Protein AF-A0A5M9K0Z1-F1 (afdb_monomer_lite)

Radius of gyration: 19.5 Å; chains: 1; bounding box: 48×32×55 Å

Organism: Monilinia fructicola (NCBI:txid38448)

Secondary structure (DSSP, 8-state):
---HHHHHHHHHHHHHHHHHHTEEEEEEEEEEE-TTTTSSPEEEEEEEEEEESSTTS-TTEEEES-SS---SSHHHHHHHHHHHHHHHHHHHHHTT---HHHHHHHHHHS-TT-----S-TTHHHHHHHHHHHHHHHHHHH-

Sequence (142 aa):
MMDPKKYDELIEQEEYFSEKYGFVISVDHTNGPDSHYFTDREIHNVAMTVFGDTYVVRNHLVFRSDAKGAFYKQIDAITSARIQLVDYFKEIEAKGFMSYDEEYAFITCGGLEDLRLSETLSQDLAYVGWLDMRRRDFAEIQ

pLDDT: mean 70.4, std 15.09, range [40.56, 92.06]

Structure (mmCIF, N/CA/C/O backbone):
data_AF-A0A5M9K0Z1-F1
#
_entry.id   AF-A0A5M9K0Z1-F1
#
loop_
_atom_site.group_PDB
_atom_site.id
_atom_site.type_symbol
_atom_site.label_atom_id
_atom_site.label_alt_id
_atom_site.label_comp_id
_atom_site.label_asym_id
_atom_site.label_entity_id
_atom_site.label_seq_id
_atom_site.pdbx_PDB_ins_code
_atom_site.Cartn_x
_atom_site.Cartn_y
_atom_site.Cartn_z
_atom_site.occupancy
_atom_site.B_iso_or_equiv
_atom_site.auth_seq_id
_atom_site.auth_comp_id
_atom_site.auth_asym_id
_atom_site.auth_atom_id
_atom_site.pdbx_PDB_model_num
ATOM 1 N N . MET A 1 1 ? 15.441 6.821 -6.928 1.00 59.69 1 MET A N 1
ATOM 2 C CA . MET A 1 1 ? 15.261 5.574 -6.158 1.00 59.69 1 MET A CA 1
ATOM 3 C C . MET A 1 1 ? 14.968 5.980 -4.727 1.00 59.69 1 MET A C 1
ATOM 5 O O . MET A 1 1 ? 15.597 6.931 -4.268 1.00 59.69 1 MET A O 1
ATOM 9 N N . MET A 1 2 ? 13.971 5.364 -4.091 1.00 67.62 2 MET A N 1
ATOM 10 C CA . MET A 1 2 ? 13.595 5.671 -2.707 1.00 67.62 2 MET A CA 1
ATOM 11 C C . MET A 1 2 ? 14.749 5.325 -1.753 1.00 67.62 2 MET A C 1
ATOM 13 O O . MET A 1 2 ? 15.540 4.427 -2.039 1.00 67.62 2 MET A O 1
ATOM 17 N N . ASP A 1 3 ? 14.868 6.072 -0.656 1.00 79.94 3 ASP A N 1
ATOM 18 C CA . ASP A 1 3 ? 15.797 5.753 0.432 1.00 79.94 3 ASP A CA 1
ATOM 19 C C . ASP A 1 3 ? 15.377 4.414 1.071 1.00 79.94 3 ASP A C 1
ATOM 21 O O . ASP A 1 3 ? 14.196 4.288 1.404 1.00 79.94 3 ASP A O 1
ATOM 25 N N . PRO A 1 4 ? 16.288 3.435 1.250 1.00 79.69 4 PRO A N 1
ATOM 26 C CA . PRO A 1 4 ? 15.973 2.153 1.880 1.00 79.69 4 PRO A CA 1
ATOM 27 C C . PRO A 1 4 ? 15.233 2.285 3.213 1.00 79.69 4 PRO A C 1
ATOM 29 O O . PRO A 1 4 ? 14.258 1.579 3.426 1.00 79.69 4 PRO A O 1
ATOM 32 N N . LYS A 1 5 ? 15.602 3.255 4.061 1.00 83.62 5 LYS A N 1
ATOM 33 C CA . LYS A 1 5 ? 14.917 3.454 5.350 1.00 83.62 5 LYS A CA 1
ATOM 34 C C . LYS A 1 5 ? 13.453 3.840 5.180 1.00 83.62 5 LYS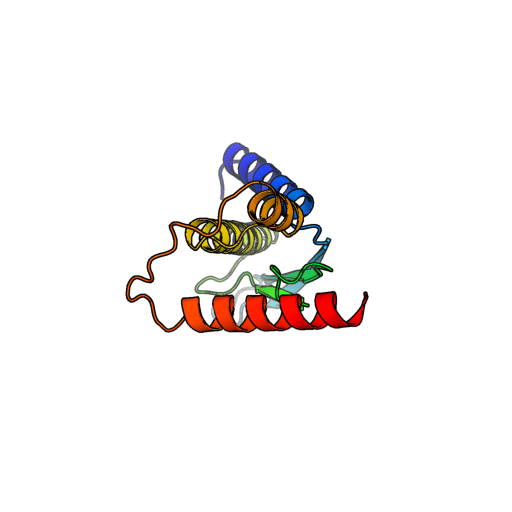 A C 1
ATOM 36 O O . LYS A 1 5 ? 12.595 3.363 5.905 1.00 83.62 5 LYS A O 1
ATOM 41 N N . LYS A 1 6 ? 13.164 4.686 4.190 1.00 83.19 6 LYS A N 1
ATOM 42 C CA . LYS A 1 6 ? 11.789 5.099 3.883 1.00 83.19 6 LYS A CA 1
ATOM 43 C C . LYS A 1 6 ? 10.974 3.966 3.271 1.00 83.19 6 LYS A C 1
ATOM 45 O O . LYS A 1 6 ? 9.752 4.000 3.331 1.00 83.19 6 LYS A O 1
ATOM 50 N N . TYR A 1 7 ? 11.645 3.014 2.628 1.00 83.00 7 TYR A N 1
ATOM 51 C CA . TYR A 1 7 ? 11.002 1.813 2.121 1.00 83.00 7 TYR A CA 1
ATOM 52 C C . TYR A 1 7 ? 10.655 0.856 3.268 1.00 83.00 7 TYR A C 1
ATOM 54 O O . TYR A 1 7 ? 9.540 0.348 3.297 1.00 83.00 7 TYR A O 1
ATOM 62 N N . ASP A 1 8 ? 11.546 0.691 4.248 1.00 85.88 8 ASP A N 1
ATOM 63 C CA . ASP A 1 8 ? 11.265 -0.090 5.460 1.00 85.88 8 ASP A CA 1
ATOM 64 C C . ASP A 1 8 ? 10.099 0.526 6.259 1.00 85.88 8 ASP A C 1
ATOM 66 O O . ASP A 1 8 ? 9.134 -0.164 6.571 1.00 85.88 8 ASP A O 1
ATOM 70 N N . GLU A 1 9 ? 10.104 1.849 6.468 1.00 89.31 9 GLU A N 1
ATOM 71 C CA . GLU A 1 9 ? 8.988 2.580 7.099 1.00 89.31 9 GLU A CA 1
ATOM 72 C C . GLU A 1 9 ? 7.654 2.406 6.348 1.00 89.31 9 GLU A C 1
ATOM 74 O O . GLU A 1 9 ? 6.580 2.464 6.950 1.00 89.31 9 GLU A O 1
ATOM 79 N N . LEU A 1 10 ? 7.702 2.239 5.022 1.00 88.50 10 LEU A N 1
ATOM 80 C CA . LEU A 1 10 ? 6.516 2.013 4.197 1.00 88.50 10 LEU A CA 1
ATOM 81 C C . LEU A 1 10 ? 5.970 0.593 4.384 1.00 88.50 10 LEU A C 1
ATOM 83 O O . LEU A 1 10 ? 4.754 0.420 4.419 1.00 88.50 10 LEU A O 1
ATOM 87 N N . ILE A 1 11 ? 6.855 -0.399 4.525 1.00 88.75 11 ILE A N 1
ATOM 88 C CA . ILE A 1 11 ? 6.474 -1.780 4.845 1.00 88.75 11 ILE A CA 1
ATOM 89 C C . ILE A 1 11 ? 5.828 -1.833 6.229 1.00 88.75 11 ILE A C 1
ATOM 91 O O . ILE A 1 11 ? 4.739 -2.382 6.353 1.00 88.75 11 ILE A O 1
ATOM 95 N N . GLU A 1 12 ? 6.433 -1.200 7.236 1.00 92.06 12 GLU A N 1
ATOM 96 C CA . GLU A 1 12 ? 5.876 -1.155 8.596 1.00 92.06 12 GLU A CA 1
ATOM 97 C C . GLU A 1 12 ? 4.473 -0.521 8.622 1.00 92.06 12 GLU A C 1
ATOM 99 O O . GLU A 1 1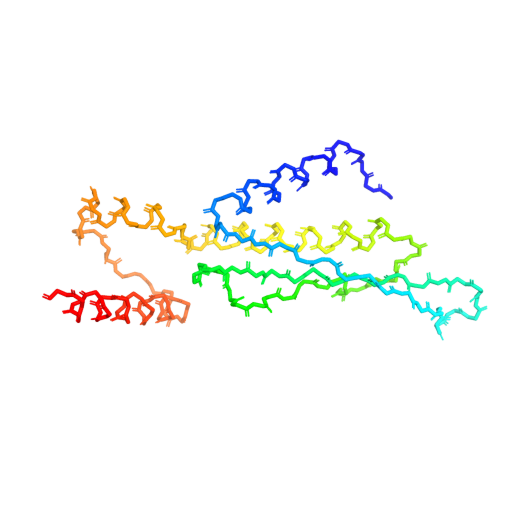2 ? 3.581 -0.993 9.325 1.00 92.06 12 GLU A O 1
ATOM 104 N N . GLN A 1 13 ? 4.240 0.529 7.826 1.00 90.00 13 GLN A N 1
ATOM 105 C CA . GLN A 1 13 ? 2.915 1.151 7.700 1.00 90.00 13 GLN A CA 1
ATOM 106 C C . GLN A 1 13 ? 1.896 0.235 7.014 1.00 90.00 13 GLN A C 1
ATOM 108 O O . GLN A 1 13 ? 0.736 0.195 7.417 1.00 90.00 13 GLN A O 1
ATOM 113 N N . GLU A 1 14 ? 2.306 -0.491 5.976 1.00 87.81 14 GLU A N 1
ATOM 114 C CA . GLU A 1 14 ? 1.449 -1.471 5.308 1.00 87.81 14 GLU A CA 1
ATOM 115 C C . GLU A 1 14 ? 1.066 -2.621 6.247 1.00 87.81 14 GLU A C 1
ATOM 117 O O . GLU A 1 14 ? -0.110 -2.977 6.310 1.00 87.81 14 GLU A O 1
ATOM 122 N N . GLU A 1 15 ? 2.030 -3.157 7.002 1.00 89.56 15 GLU A N 1
ATOM 123 C CA . GLU A 1 15 ? 1.801 -4.196 8.013 1.00 89.56 15 GLU A CA 1
ATOM 124 C C . GLU A 1 15 ? 0.839 -3.703 9.097 1.00 89.56 15 GLU A C 1
ATOM 126 O O . GLU A 1 15 ? -0.164 -4.364 9.367 1.00 89.56 15 GLU A O 1
ATOM 131 N N . TYR A 1 16 ? 1.065 -2.495 9.627 1.00 89.56 16 TYR A N 1
ATOM 132 C CA . TYR A 1 16 ? 0.165 -1.862 10.591 1.00 89.56 16 TYR A CA 1
ATOM 133 C C . TYR A 1 16 ? -1.281 -1.806 10.083 1.00 89.56 16 TYR A C 1
ATOM 135 O O . TYR A 1 16 ? -2.207 -2.201 10.793 1.00 89.56 16 TYR A O 1
ATOM 143 N N . PHE A 1 17 ? -1.498 -1.339 8.849 1.00 84.75 17 PHE A N 1
ATOM 144 C CA . PHE A 1 17 ? -2.848 -1.250 8.295 1.00 84.75 17 PHE A CA 1
ATOM 145 C C . PHE A 1 17 ? -3.451 -2.622 7.992 1.00 84.75 17 PHE A C 1
ATOM 147 O O . PHE A 1 17 ? -4.646 -2.811 8.226 1.00 84.75 17 PHE A O 1
ATOM 154 N N . SER A 1 18 ? -2.650 -3.576 7.511 1.00 84.25 18 SER A N 1
ATOM 155 C CA . SER A 1 18 ? -3.098 -4.947 7.242 1.00 84.25 18 SER A CA 1
ATOM 156 C C . SER A 1 18 ? -3.601 -5.622 8.512 1.00 84.25 18 SER A C 1
ATOM 158 O O . SER A 1 18 ? -4.689 -6.202 8.495 1.00 84.25 18 SER A O 1
ATOM 160 N N . GLU A 1 19 ? -2.876 -5.469 9.622 1.00 84.06 19 GLU A N 1
ATOM 161 C CA . GLU A 1 19 ? -3.292 -5.962 10.934 1.00 84.06 19 GLU A CA 1
ATOM 162 C C . GLU A 1 19 ? -4.526 -5.217 11.452 1.00 84.06 19 GLU A C 1
ATOM 164 O O . GLU A 1 19 ? -5.513 -5.845 11.834 1.00 84.06 19 GLU A O 1
ATOM 169 N N . LYS A 1 20 ? -4.508 -3.879 11.418 1.00 79.50 20 LYS A N 1
ATOM 170 C CA . LYS A 1 20 ? -5.582 -3.037 11.965 1.00 79.50 20 LYS A CA 1
ATOM 171 C C . LYS A 1 20 ? -6.930 -3.253 11.281 1.00 79.50 20 LYS A C 1
ATOM 173 O O . LYS A 1 20 ? -7.971 -3.224 11.937 1.00 79.50 20 LYS A O 1
ATOM 178 N N . TYR A 1 21 ? -6.924 -3.416 9.963 1.00 75.94 21 TYR A N 1
ATOM 179 C CA . TYR A 1 21 ? -8.141 -3.528 9.162 1.00 75.94 21 TYR A CA 1
ATOM 180 C C . TYR A 1 21 ? -8.430 -4.958 8.696 1.00 75.94 21 TYR A C 1
ATOM 182 O O . TYR A 1 21 ? -9.452 -5.175 8.044 1.00 75.94 21 TYR A O 1
ATOM 190 N N . GLY A 1 22 ? -7.579 -5.929 9.035 1.00 74.69 22 GLY A N 1
ATOM 191 C CA . GLY A 1 22 ? -7.798 -7.342 8.730 1.00 74.69 22 GLY A CA 1
ATOM 192 C C . GLY A 1 22 ? -7.953 -7.610 7.233 1.00 74.69 22 GLY A C 1
ATOM 193 O O . GLY A 1 22 ? -8.917 -8.254 6.819 1.00 74.69 22 GLY A O 1
ATOM 194 N N . PHE A 1 23 ? -7.044 -7.080 6.409 1.00 78.19 23 PHE A N 1
ATOM 195 C CA . PHE A 1 23 ? -7.061 -7.308 4.963 1.00 78.19 23 PHE A CA 1
ATOM 196 C C . PHE A 1 23 ? -5.834 -8.072 4.469 1.00 78.19 23 PHE A C 1
ATOM 198 O O . PHE A 1 23 ? -4.735 -7.966 5.012 1.00 78.19 23 PHE A O 1
ATOM 205 N N . VAL A 1 24 ? -6.030 -8.792 3.369 1.00 82.06 24 VAL A N 1
ATOM 206 C CA . VAL A 1 24 ? -5.009 -9.511 2.608 1.00 82.06 24 VAL A CA 1
ATOM 207 C C . VAL A 1 24 ? -4.688 -8.728 1.340 1.00 82.06 24 VAL A C 1
ATOM 209 O O . VAL A 1 24 ? -5.585 -8.251 0.648 1.00 82.06 24 VAL A O 1
ATOM 212 N N . ILE A 1 25 ? -3.407 -8.616 0.997 1.00 84.25 25 ILE A N 1
ATOM 213 C CA . ILE A 1 25 ? -2.957 -7.979 -0.243 1.00 84.25 25 ILE A CA 1
ATOM 214 C C . ILE A 1 25 ? -2.500 -9.060 -1.231 1.00 84.25 25 ILE A C 1
ATOM 216 O O . ILE A 1 25 ? -1.627 -9.863 -0.910 1.00 84.25 25 ILE A O 1
ATOM 220 N N . SER A 1 26 ? -3.029 -9.038 -2.458 1.00 86.19 26 SER A N 1
ATOM 221 C CA . SER A 1 26 ? -2.397 -9.689 -3.616 1.00 86.19 26 SER A CA 1
ATOM 222 C C . SER A 1 26 ? -1.627 -8.665 -4.430 1.00 86.19 26 SER A C 1
ATOM 224 O O . SER A 1 26 ? -2.119 -7.562 -4.664 1.00 86.19 26 SER A O 1
ATOM 226 N N . VAL A 1 27 ? -0.443 -9.037 -4.906 1.00 86.19 27 VAL A N 1
ATOM 227 C CA . VAL A 1 27 ? 0.379 -8.191 -5.772 1.00 86.19 27 VAL A CA 1
ATOM 228 C C . VAL A 1 27 ? 0.525 -8.865 -7.126 1.00 86.19 27 VAL A C 1
ATOM 230 O O . VAL A 1 27 ? 1.186 -9.894 -7.241 1.00 86.19 27 VAL A O 1
ATOM 233 N N . ASP A 1 28 ? -0.042 -8.243 -8.153 1.00 86.25 28 ASP A N 1
ATOM 234 C CA . ASP A 1 28 ? 0.116 -8.649 -9.541 1.00 86.25 28 ASP A CA 1
ATOM 235 C C . ASP A 1 28 ? 1.124 -7.731 -10.232 1.00 86.25 28 ASP A C 1
ATOM 237 O O . ASP A 1 28 ? 1.022 -6.501 -10.196 1.00 86.25 28 ASP A O 1
ATOM 241 N N . HIS A 1 29 ? 2.118 -8.334 -10.881 1.00 84.75 29 HIS A N 1
ATOM 242 C CA . HIS A 1 29 ? 3.147 -7.624 -11.632 1.00 84.75 29 HIS A CA 1
ATOM 243 C C . HIS A 1 29 ? 3.078 -8.004 -13.105 1.00 84.75 29 HIS A C 1
ATOM 245 O O . HIS A 1 29 ? 2.958 -9.173 -13.462 1.00 84.75 29 HIS A O 1
ATOM 251 N N . THR A 1 30 ? 3.163 -6.993 -13.961 1.00 83.75 30 THR A N 1
ATOM 252 C CA . THR A 1 30 ? 3.243 -7.162 -15.410 1.00 83.75 30 THR A CA 1
ATOM 253 C C . THR A 1 30 ? 4.331 -6.253 -15.964 1.00 83.75 30 THR A C 1
ATOM 255 O O . THR A 1 30 ? 4.647 -5.206 -15.394 1.00 83.75 30 THR A O 1
ATOM 258 N N . ASN A 1 31 ? 4.927 -6.644 -17.081 1.00 82.44 31 ASN A N 1
ATOM 259 C CA . ASN A 1 31 ? 5.851 -5.819 -17.844 1.00 82.44 31 ASN A CA 1
ATOM 260 C C . ASN A 1 31 ? 5.410 -5.753 -19.308 1.00 82.44 31 ASN A C 1
ATOM 262 O O . ASN A 1 31 ? 4.708 -6.628 -19.813 1.00 82.44 31 ASN A O 1
ATOM 266 N N . GLY A 1 32 ? 5.795 -4.679 -19.985 1.00 80.06 32 GLY A N 1
ATOM 267 C CA . GLY A 1 32 ? 5.536 -4.499 -21.406 1.00 80.06 32 GLY A CA 1
ATOM 268 C C . GLY A 1 32 ? 6.579 -3.589 -22.044 1.00 80.06 32 GLY A C 1
ATOM 269 O O . GLY A 1 32 ? 7.254 -2.849 -21.332 1.00 80.06 32 GLY A O 1
ATOM 270 N N . PRO A 1 33 ? 6.738 -3.630 -23.373 1.00 79.38 33 PRO A N 1
ATOM 271 C CA . PRO A 1 33 ? 7.694 -2.773 -24.063 1.00 79.38 33 PRO A CA 1
ATOM 272 C C . PRO A 1 33 ? 7.309 -1.292 -23.935 1.00 79.38 33 PRO A C 1
ATOM 274 O O . PRO A 1 33 ? 6.126 -0.939 -23.982 1.00 79.38 33 PRO A O 1
ATOM 277 N N . ASP A 1 34 ? 8.309 -0.418 -23.820 1.00 76.69 34 ASP A N 1
ATOM 278 C CA . ASP A 1 34 ? 8.104 1.024 -23.932 1.00 76.69 34 ASP A CA 1
ATOM 279 C C . ASP A 1 34 ? 7.734 1.391 -25.377 1.00 76.69 34 ASP A C 1
ATOM 281 O O . ASP A 1 34 ? 8.553 1.376 -26.294 1.00 76.69 34 ASP A O 1
ATOM 285 N N . SER A 1 35 ? 6.456 1.702 -25.587 1.00 70.06 35 SER A N 1
ATOM 286 C CA . SER A 1 35 ? 5.920 2.081 -26.898 1.00 70.06 35 SER A CA 1
ATOM 287 C C . SER A 1 35 ? 6.108 3.564 -27.232 1.00 70.06 35 SER A C 1
ATOM 289 O O . SER A 1 35 ? 5.808 3.971 -28.353 1.00 70.06 35 SER A O 1
ATOM 291 N N . HIS A 1 36 ? 6.556 4.387 -26.277 1.00 69.06 36 HIS A N 1
ATOM 292 C CA . HIS A 1 36 ? 6.700 5.836 -26.448 1.00 69.06 36 HIS A CA 1
ATOM 293 C C . HIS A 1 36 ? 8.108 6.229 -26.881 1.00 69.06 36 HIS A C 1
ATOM 295 O O . HIS A 1 36 ? 8.277 7.126 -27.709 1.00 69.06 36 HIS A O 1
ATOM 301 N N . TYR A 1 37 ? 9.116 5.539 -26.362 1.00 64.56 37 TYR A N 1
ATOM 302 C CA . TYR A 1 37 ? 10.498 5.703 -26.779 1.00 64.56 37 TYR A CA 1
ATOM 303 C C . TYR A 1 37 ? 10.931 4.383 -27.404 1.00 64.56 37 TYR A C 1
ATOM 305 O O . TYR A 1 37 ? 11.015 3.400 -26.680 1.00 64.56 37 TYR A O 1
ATOM 313 N N . PHE A 1 38 ? 11.186 4.353 -28.723 1.00 62.59 38 PHE A N 1
ATOM 314 C CA . PHE A 1 38 ? 11.700 3.188 -29.470 1.00 62.59 38 PHE A CA 1
ATOM 315 C C . PHE A 1 38 ? 13.024 2.687 -28.863 1.00 62.59 38 PHE A C 1
ATOM 317 O O . PHE A 1 38 ? 14.115 2.991 -29.343 1.00 62.59 38 PHE A O 1
ATOM 324 N N . THR A 1 39 ? 12.923 1.972 -27.754 1.00 68.75 39 THR A N 1
ATOM 325 C CA . THR A 1 39 ? 14.007 1.527 -26.892 1.00 68.75 39 THR A CA 1
ATOM 326 C C . THR A 1 39 ? 13.690 0.109 -26.451 1.00 68.75 39 THR A C 1
ATOM 328 O O . THR A 1 39 ? 12.526 -0.242 -26.281 1.00 68.75 39 THR A O 1
ATOM 331 N N . ASP A 1 40 ? 14.720 -0.697 -26.201 1.00 75.12 40 ASP A N 1
ATOM 332 C CA . ASP A 1 40 ? 14.562 -2.070 -25.694 1.00 75.12 40 ASP A CA 1
ATOM 333 C C . ASP A 1 40 ? 14.184 -2.109 -24.199 1.00 75.12 40 ASP A C 1
ATOM 335 O O . ASP A 1 40 ? 14.463 -3.079 -23.495 1.00 75.12 40 ASP A O 1
ATOM 339 N N . ARG A 1 41 ? 13.628 -1.017 -23.660 1.00 74.38 41 ARG A N 1
ATOM 340 C CA . ARG A 1 41 ? 13.295 -0.903 -22.241 1.00 74.38 41 ARG A CA 1
ATOM 341 C C . ARG A 1 41 ? 11.888 -1.417 -21.990 1.00 74.38 41 ARG A C 1
ATOM 343 O O . ARG A 1 41 ? 10.959 -1.142 -22.746 1.00 74.38 41 ARG A O 1
ATOM 350 N N . GLU A 1 42 ? 11.737 -2.119 -20.878 1.00 81.12 42 GLU A N 1
ATOM 351 C CA . GLU A 1 42 ? 10.444 -2.577 -20.392 1.00 81.12 42 GLU A CA 1
ATOM 352 C C . GLU A 1 42 ? 9.889 -1.603 -19.349 1.00 81.12 42 GLU A C 1
ATOM 354 O O . GLU A 1 42 ? 10.610 -1.0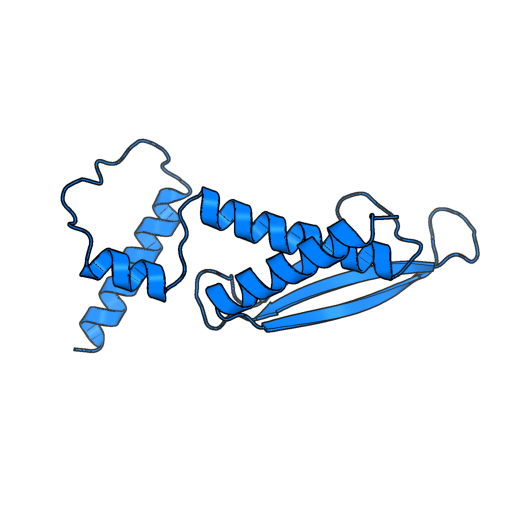92 -18.487 1.00 81.12 42 GLU A O 1
ATOM 359 N N . ILE A 1 43 ? 8.587 -1.359 -19.432 1.00 83.12 43 ILE A N 1
ATOM 360 C CA . ILE A 1 43 ? 7.796 -0.661 -18.429 1.00 83.12 43 ILE A CA 1
ATOM 361 C C . ILE A 1 43 ? 7.183 -1.717 -17.519 1.00 83.12 43 ILE A C 1
ATOM 363 O O . ILE A 1 43 ? 6.476 -2.618 -17.972 1.00 83.12 43 ILE A O 1
ATOM 367 N N . HIS A 1 44 ? 7.434 -1.583 -16.226 1.00 83.56 44 HIS A N 1
ATOM 368 C CA . HIS A 1 44 ? 6.833 -2.401 -15.189 1.00 83.56 44 HIS A CA 1
ATOM 369 C C . HIS A 1 44 ? 5.556 -1.741 -14.670 1.00 83.56 44 HIS A C 1
ATOM 371 O O . HIS A 1 44 ? 5.549 -0.558 -14.332 1.00 83.56 44 HIS A O 1
ATOM 377 N N . ASN A 1 45 ? 4.498 -2.534 -14.550 1.00 83.44 45 ASN A N 1
ATOM 378 C CA . ASN A 1 45 ? 3.237 -2.152 -13.938 1.00 83.44 45 ASN A CA 1
ATOM 379 C C . ASN A 1 45 ? 2.947 -3.085 -12.767 1.00 83.44 45 ASN A C 1
ATOM 381 O O . ASN A 1 45 ? 3.184 -4.293 -12.839 1.00 83.44 45 ASN A O 1
ATOM 385 N N . VAL A 1 46 ? 2.424 -2.517 -11.688 1.00 86.69 46 VAL A N 1
ATOM 386 C CA . VAL A 1 46 ? 2.022 -3.264 -10.497 1.00 86.69 46 VAL A CA 1
ATOM 387 C C . VAL A 1 46 ? 0.580 -2.924 -10.175 1.00 86.69 46 VAL A C 1
ATOM 389 O O . VAL A 1 46 ? 0.203 -1.753 -10.198 1.00 86.69 46 VAL A O 1
ATOM 392 N N . ALA A 1 47 ? -0.207 -3.949 -9.869 1.00 84.75 47 ALA A N 1
ATOM 393 C CA . ALA A 1 47 ? -1.534 -3.829 -9.299 1.00 84.75 47 ALA A CA 1
ATOM 394 C C . ALA A 1 47 ? -1.543 -4.537 -7.939 1.00 84.75 47 ALA A C 1
ATOM 396 O O . ALA A 1 47 ? -1.306 -5.738 -7.856 1.00 84.75 47 ALA A O 1
ATOM 397 N N . MET A 1 48 ? -1.792 -3.790 -6.870 1.00 85.75 48 MET A N 1
ATOM 398 C CA . MET A 1 48 ? -2.032 -4.338 -5.540 1.00 85.75 48 MET A CA 1
ATOM 399 C C . MET A 1 48 ? -3.537 -4.401 -5.322 1.00 85.75 48 MET A C 1
ATOM 401 O O . MET A 1 48 ? -4.208 -3.372 -5.327 1.00 85.75 48 MET A O 1
ATOM 405 N N . THR A 1 49 ? -4.064 -5.606 -5.154 1.00 82.19 49 THR A N 1
ATOM 406 C CA . THR A 1 49 ? -5.479 -5.834 -4.875 1.00 82.19 49 THR A CA 1
ATOM 407 C C . THR A 1 49 ? -5.644 -6.152 -3.402 1.00 82.19 49 THR A C 1
ATOM 409 O O . THR A 1 49 ? -5.016 -7.081 -2.897 1.00 82.19 49 THR A O 1
ATOM 412 N N . VAL A 1 50 ? -6.495 -5.396 -2.719 1.00 81.44 50 VAL A N 1
ATOM 413 C CA . VAL A 1 50 ? -6.802 -5.601 -1.307 1.00 81.44 50 VAL A CA 1
ATOM 414 C C . VAL A 1 50 ? -8.103 -6.387 -1.171 1.00 81.44 50 VAL A C 1
ATOM 416 O O . VAL A 1 50 ? -9.145 -6.011 -1.714 1.00 81.44 50 VAL A O 1
ATOM 419 N N . PHE A 1 51 ? -8.025 -7.484 -0.429 1.00 77.69 51 PHE A N 1
ATOM 420 C CA . PHE A 1 51 ? -9.120 -8.372 -0.070 1.00 77.69 51 PHE A CA 1
ATOM 421 C C . PHE A 1 51 ? -9.351 -8.217 1.429 1.00 77.69 51 PHE A C 1
ATOM 423 O O . PHE A 1 51 ? -8.567 -8.708 2.236 1.00 77.69 51 PHE A O 1
ATOM 430 N N . GLY A 1 52 ? -10.385 -7.477 1.804 1.00 66.19 52 GLY A N 1
ATOM 431 C CA . GLY A 1 52 ? -10.798 -7.349 3.196 1.00 66.19 52 GLY A CA 1
ATOM 432 C C . GLY A 1 52 ? -12.075 -8.137 3.442 1.00 66.19 52 GLY A C 1
ATOM 433 O O . GLY A 1 52 ? -12.988 -8.097 2.618 1.00 66.19 52 GLY A O 1
ATOM 434 N N . ASP A 1 53 ? -12.155 -8.782 4.604 1.00 54.53 53 ASP A N 1
ATOM 435 C CA . ASP A 1 53 ? -13.430 -9.240 5.175 1.00 54.53 53 ASP A CA 1
ATOM 436 C C . ASP A 1 53 ? -14.161 -8.086 5.895 1.00 54.53 53 ASP A C 1
ATOM 438 O O . ASP A 1 53 ? -15.319 -8.207 6.302 1.00 54.53 53 ASP A O 1
ATOM 442 N N . THR A 1 54 ? -13.487 -6.939 6.050 1.00 54.00 54 THR A N 1
ATOM 443 C CA . THR A 1 54 ? -13.983 -5.746 6.735 1.00 54.00 54 THR A CA 1
ATOM 444 C C . THR A 1 54 ? -14.475 -4.691 5.742 1.00 54.00 54 THR A C 1
ATOM 446 O O . THR A 1 54 ? -13.898 -4.453 4.685 1.00 54.00 54 THR A O 1
ATOM 449 N N . TYR A 1 55 ? -15.563 -4.010 6.102 1.00 52.38 55 TYR A N 1
ATOM 450 C CA . TYR A 1 55 ? -16.273 -3.070 5.224 1.00 52.38 55 TYR A CA 1
ATOM 451 C C . TYR A 1 55 ? -15.504 -1.768 4.949 1.00 52.38 55 TYR A C 1
ATOM 453 O O . TYR A 1 55 ? -15.881 -1.020 4.046 1.00 52.38 55 TYR A O 1
ATOM 461 N N . VAL A 1 56 ? -14.451 -1.489 5.726 1.00 56.91 56 VAL A N 1
ATOM 462 C CA . VAL A 1 56 ? -13.589 -0.306 5.565 1.00 56.91 56 VAL A CA 1
ATOM 463 C C . VAL A 1 56 ? -12.844 -0.367 4.234 1.00 56.91 56 VAL A C 1
ATOM 465 O O . VAL A 1 56 ? -12.671 0.646 3.557 1.00 56.91 56 VAL A O 1
ATOM 468 N N . VAL A 1 57 ? -12.468 -1.575 3.817 1.00 57.94 57 VAL A N 1
ATOM 469 C CA . VAL A 1 57 ? -11.874 -1.818 2.513 1.00 57.94 57 VAL A CA 1
ATOM 470 C C . VAL A 1 57 ? -13.000 -2.226 1.575 1.00 57.94 57 VAL A C 1
ATOM 472 O O . VAL A 1 57 ? -13.621 -3.272 1.748 1.00 57.94 57 VAL A O 1
ATOM 475 N N . ARG A 1 58 ? -13.294 -1.410 0.555 1.00 58.12 58 ARG A N 1
ATOM 476 C CA . ARG A 1 58 ? -14.186 -1.857 -0.527 1.00 58.12 58 ARG A CA 1
ATOM 477 C C . ARG A 1 58 ? -13.641 -3.180 -1.052 1.00 58.12 58 ARG A C 1
ATOM 479 O O . ARG A 1 58 ? -12.482 -3.223 -1.459 1.00 58.12 58 ARG A O 1
ATOM 486 N N . ASN A 1 59 ? -14.455 -4.232 -1.018 1.00 59.28 59 ASN A N 1
ATOM 487 C CA . ASN A 1 59 ? -14.013 -5.552 -1.443 1.00 59.28 59 ASN A CA 1
ATOM 488 C C . ASN A 1 59 ? -13.388 -5.458 -2.851 1.00 59.28 59 ASN A C 1
ATOM 490 O O . ASN A 1 59 ? -14.010 -4.896 -3.758 1.00 59.28 59 ASN A O 1
ATOM 494 N N . HIS A 1 60 ? -12.158 -5.957 -3.004 1.00 66.44 60 HIS A N 1
ATOM 495 C CA . HIS A 1 60 ? -11.343 -5.873 -4.222 1.00 66.44 60 HIS A CA 1
ATOM 496 C C . HIS A 1 60 ? -10.913 -4.456 -4.644 1.00 66.44 60 HIS A C 1
ATOM 498 O O . HIS A 1 60 ? -10.971 -4.101 -5.825 1.00 66.44 60 HIS A O 1
ATOM 504 N N . LEU A 1 61 ? -10.453 -3.629 -3.703 1.00 75.81 61 LEU A N 1
ATOM 505 C CA . LEU A 1 61 ? -9.829 -2.350 -4.044 1.00 75.81 61 LEU A CA 1
ATOM 506 C C . LEU A 1 61 ? -8.486 -2.586 -4.751 1.00 75.81 61 LEU A C 1
ATOM 508 O O . LEU A 1 61 ? -7.644 -3.319 -4.241 1.00 75.81 61 LEU A O 1
ATOM 512 N N . VAL A 1 62 ? -8.277 -1.958 -5.911 1.00 81.25 62 VAL A N 1
ATOM 513 C CA . VAL A 1 62 ? -7.057 -2.130 -6.716 1.00 81.25 62 VAL A CA 1
ATOM 514 C C . VAL A 1 62 ? -6.263 -0.828 -6.764 1.00 81.25 62 VAL A C 1
ATOM 516 O O . VAL A 1 62 ? -6.730 0.162 -7.324 1.00 81.25 62 VAL A O 1
ATOM 519 N N . PHE A 1 63 ? -5.040 -0.860 -6.240 1.00 80.69 63 PHE A N 1
ATOM 520 C CA . PHE A 1 63 ? -4.046 0.205 -6.354 1.00 80.69 63 PHE A CA 1
ATOM 521 C C . PHE A 1 63 ? -3.090 -0.117 -7.484 1.00 80.69 63 PHE A C 1
ATOM 523 O O . PHE A 1 63 ? -2.468 -1.178 -7.501 1.00 80.69 63 PHE A O 1
ATOM 530 N N . ARG A 1 64 ? -2.958 0.792 -8.439 1.00 83.31 64 ARG A N 1
ATOM 531 C CA . ARG A 1 64 ? -2.084 0.594 -9.590 1.00 83.31 64 ARG A CA 1
ATOM 532 C C . ARG A 1 64 ? -0.917 1.551 -9.509 1.00 83.31 64 ARG A C 1
ATOM 534 O O . ARG A 1 64 ? -1.051 2.679 -9.051 1.00 83.31 64 ARG A O 1
ATOM 541 N N . SER A 1 65 ? 0.238 1.133 -10.007 1.00 78.25 65 SER A N 1
ATOM 542 C CA . SER A 1 65 ? 1.397 2.019 -10.102 1.00 78.25 65 SER A CA 1
ATOM 543 C C . SER A 1 65 ? 1.141 3.247 -10.997 1.00 78.25 65 SER A C 1
ATOM 545 O O . SER A 1 65 ? 1.921 4.195 -10.953 1.00 78.25 65 SER A O 1
ATOM 547 N N . ASP A 1 66 ? 0.060 3.286 -11.789 1.00 70.19 66 ASP A N 1
ATOM 548 C CA . ASP A 1 66 ? -0.237 4.396 -12.689 1.00 70.19 66 ASP A CA 1
ATOM 549 C C . ASP A 1 66 ? -0.983 5.562 -12.022 1.00 70.19 66 ASP A C 1
ATOM 551 O O . ASP A 1 66 ? -2.153 5.509 -11.666 1.00 70.19 66 ASP A O 1
ATOM 555 N N . ALA A 1 67 ? -0.306 6.708 -11.983 1.00 52.81 67 ALA A N 1
ATOM 556 C CA . ALA A 1 67 ? -1.012 7.973 -12.157 1.00 52.81 67 ALA A CA 1
ATOM 557 C C . ALA A 1 67 ? -0.331 8.888 -13.188 1.00 52.81 67 ALA A C 1
ATOM 559 O O . ALA A 1 67 ? -1.042 9.604 -13.889 1.00 52.81 67 ALA A O 1
ATOM 560 N N . LYS A 1 68 ? 1.014 8.883 -13.326 1.00 56.97 68 LYS A N 1
ATOM 561 C CA . LYS A 1 68 ? 1.755 9.778 -14.258 1.00 56.97 68 LYS A CA 1
ATOM 562 C C . LYS A 1 68 ? 3.143 9.294 -14.753 1.00 56.97 68 LYS A C 1
ATOM 564 O O . LYS A 1 68 ? 3.858 10.102 -15.341 1.00 56.97 68 LYS A O 1
ATOM 569 N N . GLY A 1 69 ? 3.583 8.051 -14.512 1.00 59.75 69 GLY A N 1
ATOM 570 C CA . GLY A 1 69 ? 4.988 7.651 -14.744 1.00 59.75 69 GLY A CA 1
ATOM 571 C C . GLY A 1 69 ? 5.194 6.295 -15.425 1.00 59.75 69 GLY A C 1
ATOM 572 O O . GLY A 1 69 ? 4.420 5.370 -15.208 1.00 59.75 69 GLY A O 1
ATOM 573 N N . ALA A 1 70 ? 6.268 6.187 -16.218 1.00 76.12 70 ALA A N 1
ATOM 574 C CA . ALA A 1 70 ? 6.810 4.922 -16.716 1.00 76.12 70 ALA A CA 1
ATOM 575 C C . ALA A 1 70 ? 7.879 4.402 -15.738 1.00 76.12 70 ALA A C 1
ATOM 577 O O . ALA A 1 70 ? 8.854 5.103 -15.453 1.00 76.12 70 ALA A O 1
ATOM 578 N N . PHE A 1 71 ? 7.707 3.182 -15.224 1.00 80.44 71 PHE A N 1
ATOM 579 C CA . PHE A 1 71 ? 8.647 2.570 -14.283 1.00 80.44 71 PHE A CA 1
ATOM 580 C C . PHE A 1 71 ? 9.557 1.577 -15.000 1.00 80.44 71 PHE A C 1
ATOM 582 O O . PHE A 1 71 ? 9.131 0.492 -15.373 1.00 80.44 71 PHE A O 1
ATOM 589 N N . TYR A 1 72 ? 10.837 1.917 -15.135 1.00 82.12 72 TYR A N 1
ATOM 590 C CA . TYR A 1 72 ? 11.844 1.039 -15.754 1.00 82.12 72 TYR A CA 1
ATOM 591 C C . TYR A 1 72 ? 12.493 0.059 -14.767 1.00 82.12 72 TYR A C 1
ATOM 593 O O . TYR A 1 72 ? 13.442 -0.643 -15.111 1.00 82.12 72 TYR A O 1
ATOM 601 N N . LYS A 1 73 ? 12.024 0.037 -13.515 1.00 84.19 73 LYS A N 1
ATOM 602 C CA . LYS A 1 73 ? 12.403 -0.957 -12.510 1.00 84.19 73 LYS A CA 1
ATOM 603 C C . LYS A 1 73 ? 11.158 -1.441 -11.783 1.00 84.19 73 LYS A C 1
ATOM 605 O O . LYS A 1 73 ? 10.349 -0.631 -11.335 1.00 84.19 73 LYS A O 1
ATOM 610 N N . GLN A 1 74 ? 11.063 -2.752 -11.590 1.00 83.62 74 GLN A N 1
ATOM 611 C CA . GLN A 1 74 ? 9.975 -3.384 -10.842 1.00 83.62 74 GLN A CA 1
ATOM 612 C C . GLN A 1 74 ? 9.801 -2.787 -9.438 1.00 83.62 74 GLN A C 1
ATOM 614 O O . GLN A 1 74 ? 8.680 -2.494 -9.035 1.00 83.62 74 GLN A O 1
ATOM 619 N N . ILE A 1 75 ? 10.902 -2.557 -8.714 1.00 85.12 75 ILE A N 1
ATOM 620 C CA . ILE A 1 75 ? 10.850 -2.018 -7.348 1.00 85.12 75 ILE A CA 1
ATOM 621 C C . ILE A 1 75 ? 10.213 -0.625 -7.288 1.00 85.12 75 ILE A C 1
ATOM 623 O O . ILE A 1 75 ? 9.476 -0.335 -6.351 1.00 85.12 75 ILE A O 1
ATOM 627 N N . ASP A 1 76 ? 10.434 0.216 -8.301 1.00 84.00 76 ASP A N 1
ATOM 628 C CA . ASP A 1 76 ? 9.866 1.563 -8.337 1.00 84.00 76 ASP A CA 1
ATOM 629 C C . ASP A 1 76 ? 8.342 1.500 -8.572 1.00 84.00 76 ASP A C 1
ATOM 631 O O . ASP A 1 76 ? 7.591 2.241 -7.938 1.00 84.00 76 ASP A O 1
ATOM 635 N N . ALA A 1 77 ? 7.874 0.561 -9.408 1.00 83.75 77 ALA A N 1
ATOM 636 C CA . ALA A 1 77 ? 6.445 0.316 -9.623 1.00 83.75 77 ALA A CA 1
ATOM 637 C C . ALA A 1 77 ? 5.753 -0.228 -8.359 1.00 83.75 77 ALA A C 1
ATOM 639 O O . ALA A 1 77 ? 4.683 0.256 -7.990 1.00 83.75 77 ALA A O 1
ATOM 640 N N . ILE A 1 78 ? 6.383 -1.185 -7.659 1.00 85.56 78 ILE A N 1
ATOM 641 C CA . ILE A 1 78 ? 5.868 -1.737 -6.390 1.00 85.56 78 ILE A CA 1
ATOM 642 C C . ILE A 1 78 ? 5.776 -0.633 -5.339 1.00 85.56 78 ILE A C 1
ATOM 644 O O . ILE A 1 78 ? 4.736 -0.456 -4.712 1.00 85.56 78 ILE A O 1
ATOM 648 N N . THR A 1 79 ? 6.850 0.140 -5.184 1.00 87.75 79 THR A N 1
ATOM 649 C CA . THR A 1 79 ? 6.912 1.246 -4.222 1.00 87.75 79 THR A CA 1
ATOM 650 C C . THR A 1 79 ? 5.800 2.260 -4.480 1.00 87.75 79 THR A C 1
ATOM 652 O O . THR A 1 79 ? 5.130 2.689 -3.546 1.00 87.75 79 THR A O 1
ATOM 655 N N . SER A 1 80 ? 5.556 2.612 -5.746 1.00 88.94 80 SER A N 1
ATOM 656 C CA . SER A 1 80 ? 4.478 3.535 -6.106 1.00 88.94 80 SER A CA 1
ATOM 657 C C . SER A 1 80 ? 3.097 3.011 -5.707 1.00 88.94 80 SER A C 1
ATOM 659 O O . SER A 1 80 ? 2.283 3.785 -5.210 1.00 88.94 80 SER A O 1
ATOM 661 N N . ALA A 1 81 ? 2.819 1.722 -5.922 1.00 87.00 81 ALA A N 1
ATOM 662 C CA . ALA A 1 81 ? 1.538 1.126 -5.542 1.00 87.00 81 ALA A CA 1
ATOM 663 C C . ALA A 1 81 ? 1.363 1.074 -4.011 1.00 87.00 81 ALA A C 1
ATOM 665 O O . ALA A 1 81 ? 0.294 1.417 -3.509 1.00 87.00 81 ALA A O 1
ATOM 666 N N . ARG A 1 82 ? 2.430 0.747 -3.266 1.00 88.69 82 ARG A N 1
ATOM 667 C CA . ARG A 1 82 ? 2.433 0.744 -1.790 1.00 88.69 82 ARG A CA 1
ATOM 668 C C . ARG A 1 82 ? 2.183 2.127 -1.195 1.00 88.69 82 ARG A C 1
ATOM 670 O O . ARG A 1 82 ? 1.393 2.253 -0.267 1.00 88.69 82 ARG A O 1
ATOM 677 N N . ILE A 1 83 ? 2.805 3.172 -1.751 1.00 90.12 83 ILE A N 1
ATOM 678 C CA . ILE A 1 83 ? 2.563 4.560 -1.322 1.00 90.12 83 ILE A CA 1
ATOM 679 C C . ILE A 1 83 ? 1.077 4.907 -1.460 1.00 90.12 83 ILE A C 1
ATOM 681 O O . ILE A 1 83 ? 0.487 5.407 -0.511 1.00 90.12 83 ILE A O 1
ATOM 685 N N . GLN A 1 84 ? 0.452 4.585 -2.598 1.00 88.62 84 GLN A N 1
ATOM 686 C CA . GLN A 1 84 ? -0.977 4.852 -2.798 1.00 88.62 84 GLN A CA 1
ATOM 687 C C . GLN A 1 84 ? -1.868 4.084 -1.816 1.00 88.62 84 GLN A C 1
ATOM 689 O O . GLN A 1 84 ? -2.852 4.638 -1.331 1.00 88.62 84 GLN A O 1
ATOM 694 N N . LEU A 1 85 ? -1.525 2.828 -1.516 1.00 88.31 85 LEU A N 1
ATOM 695 C CA . LEU A 1 85 ? -2.238 2.021 -0.526 1.00 88.31 85 LEU A CA 1
ATOM 696 C C . LEU A 1 85 ? -2.162 2.658 0.868 1.00 88.31 85 LEU A C 1
ATOM 698 O O . LEU A 1 85 ? -3.186 2.840 1.523 1.00 88.31 85 LEU A O 1
ATOM 702 N N . VAL A 1 86 ? -0.964 3.043 1.307 1.00 89.75 86 VAL A N 1
ATOM 703 C CA . VAL A 1 86 ? -0.742 3.685 2.610 1.00 89.75 86 VAL A CA 1
ATOM 704 C C . VAL A 1 86 ? -1.429 5.051 2.689 1.00 89.75 86 VAL A C 1
ATOM 706 O O . VAL A 1 86 ? -2.069 5.357 3.694 1.00 89.75 86 VAL A O 1
ATOM 709 N N . ASP A 1 87 ? -1.341 5.863 1.635 1.00 89.31 87 ASP A N 1
ATOM 710 C CA . ASP A 1 87 ? -1.997 7.173 1.573 1.00 89.31 87 ASP A CA 1
ATOM 711 C C . ASP A 1 87 ? -3.524 7.042 1.648 1.00 89.31 87 ASP A C 1
ATOM 713 O O . ASP A 1 87 ? -4.174 7.825 2.340 1.00 89.31 87 ASP A O 1
ATOM 717 N N . TYR A 1 88 ? -4.097 6.019 1.007 1.00 86.00 88 TYR A N 1
ATOM 718 C CA . TYR A 1 88 ? -5.523 5.717 1.099 1.00 86.00 88 TYR A CA 1
ATOM 719 C C . TYR A 1 88 ? -5.962 5.406 2.533 1.00 86.00 88 TYR A C 1
ATOM 721 O O . TYR A 1 88 ? -6.956 5.964 2.999 1.00 86.00 88 TYR A O 1
ATOM 729 N N . PHE A 1 89 ? -5.219 4.567 3.260 1.00 84.44 89 PHE A N 1
ATOM 730 C CA . PHE A 1 89 ? -5.554 4.254 4.652 1.00 84.44 89 PHE A CA 1
ATOM 731 C C . PHE A 1 89 ? -5.389 5.457 5.582 1.00 84.44 89 PHE A C 1
ATOM 733 O O . PHE A 1 89 ? -6.250 5.702 6.424 1.00 84.44 89 PHE A O 1
ATOM 740 N N . LYS A 1 90 ? -4.361 6.283 5.372 1.00 87.25 90 LYS A N 1
ATOM 741 C CA . LYS A 1 90 ? -4.223 7.554 6.099 1.00 87.25 90 LYS A CA 1
ATOM 742 C C . LYS A 1 90 ? -5.379 8.512 5.821 1.00 87.25 90 LYS A C 1
ATOM 744 O O . LYS A 1 90 ? -5.840 9.194 6.732 1.00 87.25 90 LYS A O 1
ATOM 749 N N . GLU A 1 91 ? -5.854 8.584 4.578 1.00 84.38 91 GLU A N 1
ATOM 750 C CA . GLU A 1 91 ? -7.012 9.408 4.217 1.00 84.38 91 GLU A CA 1
ATOM 751 C C . GLU A 1 91 ? -8.299 8.894 4.881 1.00 84.38 91 GLU A C 1
ATOM 753 O O . GLU A 1 91 ? -9.110 9.693 5.350 1.00 84.38 91 GLU A O 1
ATOM 758 N N . ILE A 1 92 ? -8.476 7.572 4.956 1.00 76.56 92 ILE A N 1
ATOM 759 C CA . ILE A 1 92 ? -9.569 6.915 5.685 1.00 76.56 92 ILE A CA 1
ATOM 760 C C . ILE A 1 92 ? -9.542 7.302 7.167 1.00 76.56 92 ILE A C 1
ATOM 762 O O . ILE A 1 92 ? -10.551 7.784 7.686 1.00 76.56 92 ILE A O 1
ATOM 766 N N . GLU A 1 93 ? -8.391 7.171 7.828 1.00 77.06 93 GLU A N 1
ATOM 767 C CA . GLU A 1 93 ? -8.237 7.547 9.237 1.00 77.06 93 GLU A CA 1
ATOM 768 C C . GLU A 1 93 ? -8.485 9.041 9.464 1.00 77.06 93 GLU A C 1
ATOM 770 O O . GLU A 1 93 ? -9.199 9.419 10.392 1.00 77.06 93 GLU A O 1
ATOM 775 N N . ALA A 1 94 ? -7.958 9.903 8.589 1.00 79.56 94 ALA A N 1
ATOM 776 C CA . ALA A 1 94 ? -8.156 11.349 8.677 1.00 79.56 94 ALA A CA 1
ATOM 777 C C . ALA A 1 94 ? -9.630 11.758 8.525 1.00 79.56 94 ALA A C 1
ATOM 779 O O . ALA A 1 94 ? -10.055 12.764 9.092 1.00 79.56 94 ALA A O 1
ATOM 780 N N . LYS A 1 95 ? -10.416 10.978 7.776 1.00 69.25 95 LYS A N 1
ATOM 781 C CA . LYS A 1 95 ? -11.868 11.155 7.635 1.00 69.25 95 LYS A CA 1
ATOM 782 C C . LYS A 1 95 ? -12.675 10.518 8.773 1.00 69.25 95 LYS A C 1
ATOM 784 O O . LYS A 1 95 ? -13.896 10.634 8.772 1.00 69.25 95 LYS A O 1
ATOM 789 N N . GLY A 1 96 ? -12.020 9.872 9.739 1.00 64.94 96 GLY A N 1
ATOM 790 C CA . GLY A 1 96 ? -12.661 9.264 10.907 1.00 64.94 96 GLY A CA 1
ATOM 791 C C . GLY A 1 96 ? -13.212 7.855 10.679 1.00 64.94 96 GLY A C 1
ATOM 792 O O . GLY A 1 96 ? -13.956 7.356 11.520 1.00 64.94 96 GLY A O 1
ATOM 793 N N . PHE A 1 97 ? -12.862 7.195 9.573 1.00 63.50 97 PHE A N 1
ATOM 794 C CA . PHE A 1 97 ? -13.233 5.799 9.345 1.00 63.50 97 PHE A CA 1
ATOM 795 C C . PHE A 1 97 ? -12.288 4.889 10.151 1.00 63.50 97 PHE A C 1
ATOM 797 O O . PHE A 1 97 ? -11.118 4.712 9.807 1.00 63.50 97 PHE A O 1
ATOM 804 N N . MET A 1 98 ? -12.787 4.337 11.256 1.00 61.78 98 MET A N 1
ATOM 805 C CA . MET A 1 98 ? -12.035 3.450 12.154 1.00 61.78 98 MET A CA 1
ATOM 806 C C . MET A 1 98 ? -12.259 1.969 11.833 1.00 61.78 98 MET A C 1
ATOM 808 O O . MET A 1 98 ? -13.159 1.617 11.069 1.00 61.78 98 MET A O 1
ATOM 812 N N . SER A 1 99 ? -11.399 1.095 12.365 1.00 64.19 99 SER A N 1
ATOM 813 C CA . SER A 1 99 ? -11.586 -0.352 12.214 1.00 64.19 99 SER A CA 1
ATOM 814 C C . SER A 1 99 ? -12.829 -0.819 12.980 1.00 64.19 99 SER A C 1
ATOM 816 O O . SER A 1 99 ? -13.302 -0.139 13.888 1.00 64.19 99 SER A O 1
ATOM 818 N N . TYR A 1 100 ? -13.361 -1.994 12.630 1.00 58.59 100 TYR A N 1
ATOM 819 C CA . TYR A 1 100 ? -14.567 -2.541 13.265 1.00 58.59 100 TYR A CA 1
ATOM 820 C C . TYR A 1 100 ? -14.420 -2.713 14.788 1.00 58.59 100 TYR A C 1
ATOM 822 O O . TYR A 1 100 ? -15.358 -2.440 15.533 1.00 58.59 100 TYR A O 1
ATOM 830 N N . ASP A 1 101 ? -13.242 -3.124 15.264 1.00 59.12 101 ASP A N 1
ATOM 831 C CA . ASP A 1 101 ? -12.990 -3.314 16.697 1.00 59.12 101 ASP A CA 1
ATOM 832 C C . ASP A 1 101 ? -12.920 -1.975 17.448 1.00 59.12 101 ASP A C 1
ATOM 834 O O . ASP A 1 101 ? -13.462 -1.845 18.549 1.00 59.12 101 ASP A O 1
ATOM 838 N N . GLU A 1 102 ? -12.305 -0.958 16.837 1.00 60.91 102 GLU A N 1
ATOM 839 C CA . GLU A 1 102 ? -12.275 0.409 17.369 1.00 60.91 102 GLU A CA 1
ATOM 840 C C . GLU A 1 102 ? -13.676 1.041 17.356 1.00 60.91 102 GLU A C 1
ATOM 842 O O . GLU A 1 102 ? -14.065 1.695 18.325 1.00 60.91 102 GLU A O 1
ATOM 847 N N . GLU A 1 103 ? -14.467 0.786 16.311 1.00 57.06 103 GLU A N 1
ATOM 848 C CA . GLU A 1 103 ? -15.858 1.227 16.188 1.00 57.06 103 GLU A CA 1
ATOM 849 C C . GLU A 1 103 ? -16.745 0.589 17.257 1.00 57.06 103 GLU A C 1
ATOM 851 O O . GLU A 1 103 ? -17.494 1.283 17.942 1.00 57.06 103 GLU A O 1
ATOM 856 N N . TYR A 1 104 ? -16.640 -0.725 17.456 1.00 52.47 104 TYR A N 1
ATOM 857 C CA . TYR A 1 104 ? -17.392 -1.429 18.488 1.00 52.47 104 TYR A CA 1
ATOM 858 C C . TYR A 1 104 ? -17.022 -0.926 19.887 1.00 52.47 104 TYR A C 1
ATOM 860 O O . TYR A 1 104 ? -17.905 -0.669 20.710 1.00 52.47 104 TYR A O 1
ATOM 868 N N . ALA A 1 105 ? -15.731 -0.720 20.162 1.00 56.56 105 ALA A N 1
ATOM 869 C CA . ALA A 1 105 ? -15.278 -0.125 21.414 1.00 56.56 105 ALA A CA 1
ATOM 870 C C . ALA A 1 105 ? -15.815 1.307 21.591 1.00 56.56 105 ALA A C 1
ATOM 872 O O . ALA A 1 105 ? -16.265 1.662 22.680 1.00 56.56 105 ALA A O 1
ATOM 873 N N . PHE A 1 106 ? -15.845 2.112 20.527 1.00 55.00 106 PHE A N 1
ATOM 874 C CA . PHE A 1 106 ? -16.412 3.458 20.547 1.00 55.00 106 PHE A CA 1
ATOM 875 C C . PHE A 1 106 ? -17.926 3.449 20.798 1.00 55.00 106 PHE A C 1
ATOM 877 O O . PHE A 1 106 ? -18.405 4.201 21.638 1.00 55.00 106 PHE A O 1
ATOM 884 N N . ILE A 1 107 ? -18.682 2.564 20.144 1.00 55.50 107 ILE A N 1
ATOM 885 C CA . ILE A 1 107 ? -20.134 2.416 20.343 1.00 55.50 107 ILE A CA 1
ATOM 886 C C . ILE A 1 107 ? -20.450 1.948 21.768 1.00 55.50 107 ILE A C 1
ATOM 888 O O . ILE A 1 107 ? -21.434 2.381 22.365 1.00 55.50 107 ILE A O 1
ATOM 892 N N . THR A 1 108 ? -19.632 1.050 22.318 1.00 53.72 108 THR A N 1
ATOM 893 C CA . THR A 1 108 ? -19.872 0.461 23.643 1.00 53.72 108 THR A CA 1
ATOM 894 C C . THR A 1 108 ? -19.369 1.331 24.794 1.00 53.72 108 THR A C 1
ATOM 896 O O . THR A 1 108 ? -19.947 1.274 25.879 1.00 53.72 108 THR A O 1
ATOM 899 N N . CYS A 1 109 ? -18.335 2.152 24.578 1.00 49.12 109 CYS A N 1
ATOM 900 C CA . CYS A 1 109 ? -17.718 2.987 25.617 1.00 49.12 109 CYS A CA 1
ATOM 901 C C . CYS A 1 109 ? -18.003 4.497 25.472 1.00 49.12 109 CYS A C 1
ATOM 903 O O . CYS A 1 109 ? -17.792 5.243 26.429 1.00 49.12 109 CYS A O 1
ATOM 905 N N . GLY A 1 110 ? -18.456 4.966 24.306 1.00 45.56 110 GLY A N 1
ATOM 906 C CA . GLY A 1 110 ? -18.621 6.380 23.957 1.00 45.56 110 GLY A CA 1
ATOM 907 C C . GLY A 1 110 ? -20.085 6.807 23.871 1.00 45.56 110 GLY A C 1
ATOM 908 O O . GLY A 1 110 ? -20.816 6.429 22.959 1.00 45.56 110 GLY A O 1
ATOM 909 N N . GLY A 1 111 ? -20.510 7.634 24.828 1.00 47.56 111 GLY A N 1
ATOM 910 C CA . GLY A 1 111 ? -21.842 8.227 24.883 1.00 47.56 111 GLY A CA 1
ATOM 911 C C . GLY A 1 111 ? -22.218 8.987 23.606 1.00 47.56 111 GLY A C 1
ATOM 912 O O . GLY A 1 111 ? -21.516 9.891 23.162 1.00 47.56 111 GLY A O 1
ATOM 913 N N . LEU A 1 112 ? -23.390 8.651 23.068 1.00 48.75 112 LEU A N 1
ATOM 914 C CA . LEU A 1 112 ? -24.061 9.265 21.914 1.00 48.75 112 LEU A CA 1
ATOM 915 C C . LEU A 1 112 ? -24.496 10.734 22.125 1.00 48.75 112 LEU A C 1
ATOM 917 O O . LEU A 1 112 ? -25.308 11.243 21.354 1.00 48.75 112 LEU A O 1
ATOM 921 N N . GLU A 1 113 ? -24.013 11.429 23.155 1.00 46.03 113 GLU A N 1
ATOM 922 C CA . GLU A 1 113 ? -24.574 12.727 23.550 1.00 46.03 113 GLU A CA 1
ATOM 923 C C . GLU A 1 113 ? -24.039 13.932 22.756 1.00 46.03 113 GLU A C 1
ATOM 925 O O . GLU A 1 113 ? -24.698 14.969 22.768 1.00 46.03 113 GLU A O 1
ATOM 930 N N . ASP A 1 114 ? -22.935 13.816 22.002 1.00 42.50 114 ASP A N 1
ATOM 931 C CA . ASP A 1 114 ? -22.244 15.012 21.474 1.00 42.50 114 ASP A CA 1
ATOM 932 C C . ASP A 1 114 ? -22.005 15.092 19.954 1.00 42.50 114 ASP A C 1
ATOM 934 O O . ASP A 1 114 ? -21.375 16.035 19.473 1.00 42.50 114 ASP A O 1
ATOM 938 N N . LEU A 1 115 ? -22.567 14.195 19.138 1.00 45.47 115 LEU A N 1
ATOM 939 C CA . LEU A 1 115 ? -22.487 14.333 17.673 1.00 45.47 115 LEU A CA 1
ATOM 940 C C . LEU A 1 115 ? -23.561 15.294 17.138 1.00 45.47 115 LEU A C 1
ATOM 942 O O . LEU A 1 115 ? -24.500 14.916 16.436 1.00 45.47 115 LEU A O 1
ATOM 946 N N . ARG A 1 116 ? -23.406 16.584 17.462 1.00 40.56 116 ARG A N 1
ATOM 947 C CA . ARG A 1 116 ? -24.074 17.666 16.729 1.00 40.56 116 ARG A CA 1
ATOM 948 C C . ARG A 1 116 ? -23.450 17.787 15.340 1.00 40.56 116 ARG A C 1
ATOM 950 O O . ARG A 1 116 ? -22.338 18.276 15.175 1.00 40.56 116 ARG A O 1
ATOM 957 N N . LEU A 1 117 ? -24.226 17.323 14.366 1.00 43.72 117 LEU A N 1
ATOM 958 C CA . LEU A 1 117 ? -24.032 17.416 12.921 1.00 43.72 117 LEU A CA 1
ATOM 959 C C . LEU A 1 117 ? -23.501 18.795 12.490 1.00 43.72 117 LEU A C 1
ATOM 961 O O . LEU A 1 117 ? -24.186 19.804 12.658 1.00 43.72 117 LEU A O 1
ATOM 965 N N . SER A 1 118 ? -22.307 18.812 11.891 1.00 40.75 118 SER A N 1
ATOM 966 C CA . SER A 1 118 ? -21.803 19.935 11.094 1.00 40.75 118 SER A CA 1
ATOM 967 C C . SER A 1 118 ? -21.712 19.538 9.614 1.00 40.75 118 SER A C 1
ATOM 969 O O . SER A 1 118 ? -21.699 18.360 9.270 1.00 40.75 118 SER A O 1
ATOM 971 N N . GLU A 1 119 ? -21.761 20.538 8.743 1.00 45.53 119 GLU A N 1
ATOM 972 C CA . GLU A 1 119 ? -22.247 20.502 7.360 1.00 45.53 119 GLU A CA 1
ATOM 973 C C . GLU A 1 119 ? -21.292 19.870 6.311 1.00 45.53 119 GLU A C 1
ATOM 975 O O . GLU A 1 119 ? -21.039 20.464 5.265 1.00 45.53 119 GLU A O 1
ATOM 980 N N . THR A 1 120 ? -20.796 18.643 6.508 1.00 42.75 120 THR A N 1
ATOM 981 C CA . THR A 1 120 ? -20.020 17.867 5.499 1.00 42.75 120 THR A CA 1
ATOM 982 C C . THR A 1 120 ? -20.877 16.808 4.779 1.00 42.75 120 THR A C 1
ATOM 984 O O . THR A 1 120 ? -20.538 15.642 4.583 1.00 42.75 120 THR A O 1
ATOM 987 N N . LEU A 1 121 ? -22.034 17.265 4.303 1.00 47.94 121 LEU A N 1
ATOM 988 C CA . LEU A 1 121 ? -23.233 16.504 3.918 1.00 47.94 121 LEU A CA 1
ATOM 989 C C . LEU A 1 121 ? -23.175 15.590 2.667 1.00 47.94 121 LEU A C 1
ATOM 991 O O . LEU A 1 121 ? -24.223 15.280 2.114 1.00 47.94 121 LEU A O 1
ATOM 995 N N . SER A 1 122 ? -22.020 15.100 2.202 1.00 51.03 122 SER A N 1
ATOM 996 C CA . SER A 1 122 ? -22.006 14.089 1.112 1.00 51.03 122 SER A CA 1
ATOM 997 C C . SER A 1 122 ? -21.177 12.837 1.390 1.00 51.03 122 SER A C 1
ATOM 999 O O . SER A 1 122 ? -21.600 11.747 1.013 1.00 51.03 122 SER A O 1
ATOM 1001 N N . GLN A 1 123 ? -20.053 12.955 2.101 1.00 45.00 123 GLN A N 1
ATOM 1002 C CA . GLN A 1 123 ? -19.290 11.793 2.577 1.00 45.00 123 GLN A CA 1
ATOM 1003 C C . GLN A 1 123 ? -19.881 11.259 3.891 1.00 45.00 123 GLN A C 1
ATOM 1005 O O . GLN A 1 123 ? -19.996 10.044 4.058 1.00 45.00 123 GLN A O 1
ATOM 1010 N N . ASP A 1 124 ? -20.413 12.155 4.727 1.00 48.19 124 ASP A N 1
ATOM 1011 C CA . ASP A 1 124 ? -21.101 11.805 5.973 1.00 48.19 124 ASP A CA 1
ATOM 1012 C C . ASP A 1 124 ? -22.406 11.037 5.720 1.00 48.19 124 ASP A C 1
ATOM 1014 O O . ASP A 1 124 ? -22.772 10.172 6.504 1.00 48.19 124 ASP A O 1
ATOM 1018 N N . LEU A 1 125 ? -23.089 11.265 4.590 1.00 52.75 125 LEU A N 1
ATOM 1019 C CA . LEU A 1 125 ? -24.304 10.515 4.237 1.00 52.75 125 LEU A CA 1
ATOM 1020 C C . LEU A 1 125 ? -24.018 9.056 3.868 1.00 52.75 125 LEU A C 1
ATOM 1022 O O . LEU A 1 125 ? -24.845 8.188 4.145 1.00 52.75 125 LEU A O 1
ATOM 1026 N N . ALA A 1 126 ? -22.859 8.771 3.268 1.00 51.75 126 ALA A N 1
ATOM 1027 C CA . ALA A 1 126 ? -22.449 7.397 2.998 1.00 51.75 126 ALA A CA 1
ATOM 1028 C C . ALA A 1 126 ? -22.116 6.666 4.306 1.00 51.75 126 ALA A C 1
ATOM 1030 O O . ALA A 1 126 ? -22.514 5.516 4.475 1.00 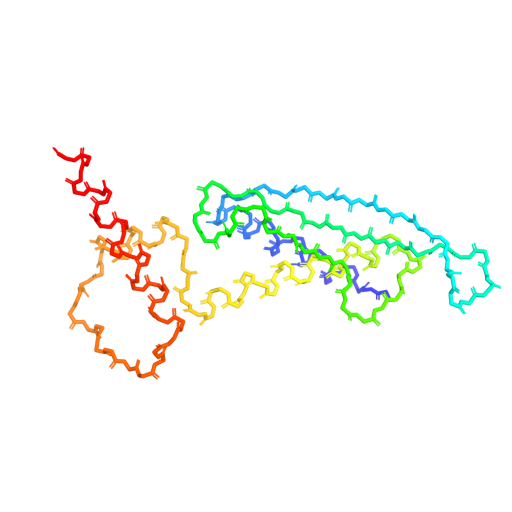51.75 126 ALA A O 1
ATOM 1031 N N . TYR A 1 127 ? -21.457 7.354 5.244 1.00 59.34 127 TYR A N 1
ATOM 1032 C CA . TYR A 1 127 ? -21.146 6.819 6.569 1.00 59.34 127 TYR A CA 1
ATOM 1033 C C . TYR A 1 127 ? -22.406 6.608 7.420 1.00 59.34 127 TYR A C 1
ATOM 1035 O O . TYR A 1 127 ? -22.616 5.522 7.951 1.00 59.34 127 TYR A O 1
ATOM 1043 N N . VAL A 1 128 ? -23.304 7.595 7.475 1.00 56.72 128 VAL A N 1
ATOM 1044 C CA . VAL A 1 128 ? -24.587 7.494 8.187 1.00 56.72 128 VAL A CA 1
ATOM 1045 C C . VAL A 1 128 ? -25.477 6.413 7.569 1.00 56.72 128 VAL A C 1
ATOM 1047 O O . VAL A 1 128 ? -26.050 5.609 8.299 1.00 56.72 128 VAL A O 1
ATOM 1050 N N . GLY A 1 129 ? -25.559 6.337 6.236 1.00 64.19 129 GLY A N 1
ATOM 1051 C CA . GLY A 1 129 ? -26.315 5.289 5.545 1.00 64.19 129 GLY A CA 1
ATOM 1052 C C . GLY A 1 129 ? -25.756 3.885 5.794 1.00 64.19 129 GLY A C 1
ATOM 1053 O O . GLY A 1 129 ? -26.520 2.931 5.934 1.00 64.19 129 GLY A O 1
ATOM 1054 N N . TRP A 1 130 ? -24.433 3.764 5.901 1.00 64.75 130 TRP A N 1
ATOM 1055 C CA . TRP A 1 130 ? -23.761 2.514 6.243 1.00 64.75 130 TRP A CA 1
ATOM 1056 C C . TRP A 1 130 ? -23.978 2.113 7.715 1.00 64.75 130 TRP A C 1
ATOM 1058 O O . TRP A 1 130 ? -24.333 0.963 7.980 1.00 64.75 130 TRP A O 1
ATOM 1068 N N . LEU A 1 131 ? -23.881 3.058 8.658 1.00 58.22 131 LEU A N 1
ATOM 1069 C CA . LEU A 1 131 ? -24.176 2.838 10.081 1.00 58.22 131 LEU A CA 1
ATOM 1070 C C . LEU A 1 131 ? -25.621 2.367 10.307 1.00 58.22 131 LEU A C 1
ATOM 1072 O O . LEU A 1 131 ? -25.868 1.435 11.072 1.00 58.22 131 LEU A O 1
ATOM 1076 N N . ASP A 1 132 ? -26.589 2.975 9.619 1.00 61.56 132 ASP A N 1
ATOM 1077 C CA . ASP A 1 132 ? -28.005 2.600 9.725 1.00 61.56 132 ASP A CA 1
ATOM 1078 C C . ASP A 1 132 ? -28.329 1.231 9.110 1.00 61.56 132 ASP A C 1
ATOM 1080 O O . ASP A 1 132 ? -29.312 0.595 9.500 1.00 61.56 132 ASP A O 1
ATOM 1084 N N . MET A 1 133 ? -27.530 0.764 8.148 1.00 64.88 133 MET A N 1
ATOM 1085 C CA . MET A 1 133 ? -27.630 -0.597 7.616 1.00 64.88 133 MET A CA 1
ATOM 1086 C C . MET A 1 133 ? -27.119 -1.611 8.648 1.00 64.88 133 MET A C 1
ATOM 1088 O O . MET A 1 133 ? -27.830 -2.551 8.985 1.00 64.88 133 MET A O 1
ATOM 1092 N N . ARG A 1 134 ? -25.951 -1.357 9.254 1.00 62.81 134 ARG A N 1
ATOM 1093 C CA . ARG A 1 134 ? -25.369 -2.232 10.289 1.00 62.81 134 ARG A CA 1
ATOM 1094 C C . ARG A 1 134 ? -26.245 -2.372 11.531 1.00 62.81 134 ARG A C 1
ATOM 1096 O O . ARG A 1 134 ? -26.364 -3.463 12.084 1.00 62.81 134 ARG A O 1
ATOM 1103 N N . ARG A 1 135 ? -26.889 -1.281 11.955 1.00 63.97 135 ARG A N 1
ATOM 1104 C CA . ARG A 1 135 ? -27.863 -1.295 13.060 1.00 63.97 135 ARG A CA 1
ATOM 1105 C C . ARG A 1 135 ? -29.050 -2.217 12.780 1.00 63.97 135 ARG A C 1
ATOM 1107 O O . ARG A 1 135 ? -29.529 -2.868 13.704 1.00 63.97 135 ARG A O 1
ATOM 1114 N N . ARG A 1 136 ? -29.520 -2.268 11.528 1.00 60.62 136 ARG A N 1
ATOM 1115 C CA . ARG A 1 136 ? -30.622 -3.147 11.113 1.00 60.62 136 ARG A CA 1
ATOM 1116 C C . ARG A 1 136 ? -30.204 -4.610 11.112 1.00 60.62 136 ARG A C 1
ATOM 1118 O O . ARG A 1 136 ? -30.885 -5.406 11.744 1.00 60.62 136 ARG A O 1
ATOM 1125 N N . ASP A 1 137 ? -29.053 -4.927 10.529 1.00 55.56 137 ASP A N 1
ATOM 1126 C CA . ASP A 1 137 ? -28.532 -6.300 10.512 1.00 55.56 137 ASP A CA 1
ATOM 1127 C C . ASP A 1 137 ? -28.350 -6.855 11.937 1.00 55.56 137 ASP A C 1
ATOM 1129 O O . ASP A 1 137 ? -28.645 -8.016 12.205 1.00 55.56 137 ASP A O 1
ATOM 1133 N N . PHE A 1 138 ? -27.913 -6.019 12.886 1.00 52.38 138 PHE A N 1
ATOM 1134 C CA . PHE A 1 138 ? -27.760 -6.427 14.285 1.00 52.38 138 PHE A CA 1
ATOM 1135 C C . PHE A 1 138 ? -29.101 -6.653 14.997 1.00 52.38 138 PHE A C 1
ATOM 1137 O O . PHE A 1 138 ? -29.228 -7.587 15.786 1.00 52.38 138 PHE A O 1
ATOM 1144 N N . ALA A 1 139 ? -30.107 -5.823 14.712 1.00 52.84 139 ALA A N 1
ATOM 1145 C CA . ALA A 1 139 ? -31.449 -5.985 15.266 1.00 52.84 139 ALA A CA 1
ATOM 1146 C C . ALA A 1 139 ? -32.166 -7.244 14.741 1.00 52.84 139 ALA A C 1
ATOM 1148 O O . ALA A 1 139 ? -33.088 -7.719 15.393 1.00 52.84 139 ALA A O 1
ATOM 1149 N N . GLU A 1 140 ? -31.751 -7.784 13.591 1.00 49.50 140 GLU A N 1
ATOM 1150 C CA . GLU A 1 140 ? -32.302 -9.015 13.003 1.00 49.50 140 GLU A CA 1
ATOM 1151 C C . GLU A 1 140 ? -31.629 -10.303 13.516 1.00 49.50 140 GLU A C 1
ATOM 1153 O O . GLU A 1 140 ? -32.164 -11.394 13.321 1.00 49.50 140 GLU A O 1
ATOM 1158 N N . ILE A 1 141 ? -30.465 -10.198 14.171 1.00 47.97 141 ILE A N 1
ATOM 1159 C CA . ILE A 1 141 ? -29.698 -11.339 14.709 1.00 47.97 141 ILE A CA 1
ATOM 1160 C C . ILE A 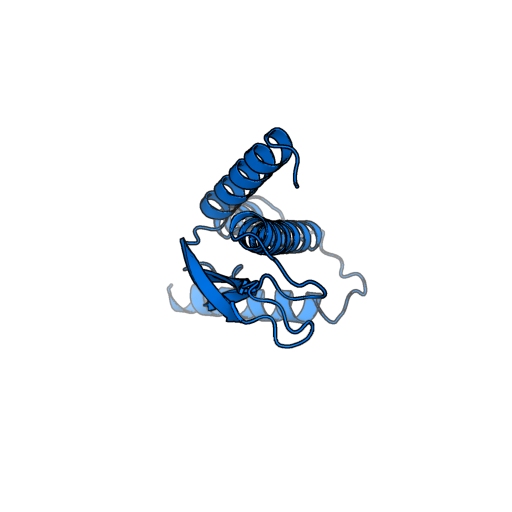1 141 ? -30.038 -11.621 16.195 1.00 47.97 141 ILE A C 1
ATOM 1162 O O . ILE A 1 141 ? -29.629 -12.656 16.729 1.00 47.97 141 ILE A O 1
ATOM 1166 N N . GLN A 1 142 ? -30.812 -10.748 16.858 1.00 44.38 142 GLN A N 1
ATOM 1167 C CA . GLN A 1 142 ? -31.375 -10.961 18.207 1.00 44.38 142 GLN A CA 1
ATOM 1168 C C . GLN A 1 142 ? -32.808 -11.499 18.162 1.00 44.38 142 GLN A C 1
ATOM 1170 O O . GLN A 1 142 ? -33.135 -12.321 19.050 1.00 44.38 142 GLN A O 1
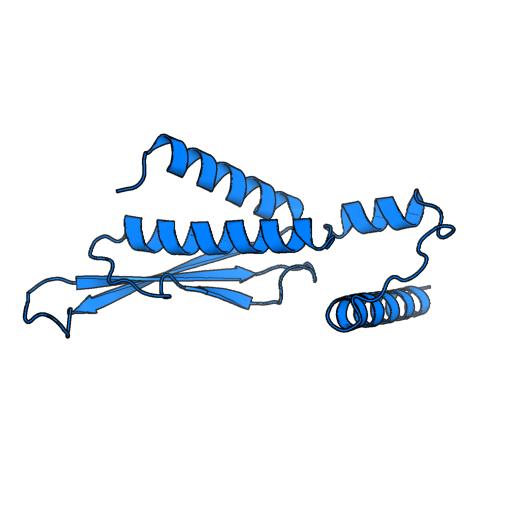#

Foldseek 3Di:
DDDPVVVVVLVVLVVVCCVFAVKDKDKDKDWDADPPDPDRAIFIKIWIWIAGPFPLDDHGDIFILDDPDGDRDNVNRVSSSSVVVSVVVVVCVVVVNGHPVVVVCCVVPPDPPDPPDDPPPPVVCVVVVVVVVVVVVVVVVD